Protein AF-A0A142CW44-F1 (afdb_monomer)

InterPro domains:
  IPR027417 P-loop containing nucleoside triphosphate hydrolase [G3DSA:3.40.50.300] (1-85)

Foldseek 3Di:
DVVVVVVCVPDPDDDDDDDDPVPDDPVVVVVVVVPDQWDKDWDWDQDPNWIKIKIWTPHHVDPPDDIWIWIFTQDDPDPPDGDTDTDTDD

Nearest PDB structures (foldseek):
  4yds-assembly1_A  TM=5.451E-01  e=6.039E-02  Sulfolobus acidocaldarius DSM 639
  5kpe-assembly1_A  TM=5.974E-01  e=1.120E+00  synthetic construct
  3bxo-assembly1_B  TM=4.971E-01  e=2.579E+00  Streptomyces venezuelae
  2ret-assembly1_G  TM=3.322E-01  e=3.915E+00  Vibrio vulnificus
  3cfi-assembly4_J  TM=3.330E-01  e=9.016E+00  Vibrio vulnificus

Secondary structure (DSSP, 8-state):
-HHHHHHHTTS-PPP-----TTTS-HHHHHHHHHH-S-EEEEEEEEETTEEEEEEEEEE-S-TT---EEEEEEEEESSSS-EEE--EEE-

Structure (mmCIF, N/CA/C/O backbone):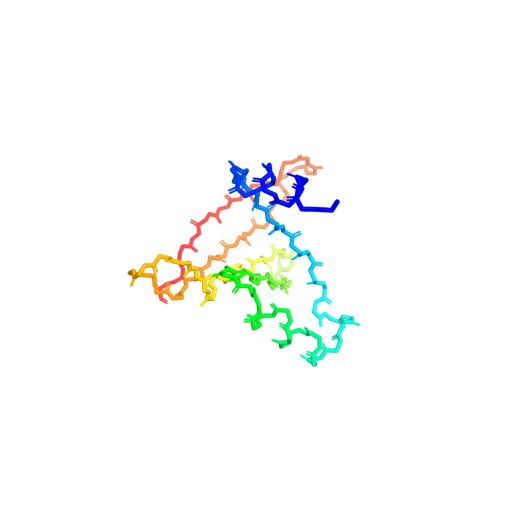
data_AF-A0A142CW44-F1
#
_entry.id   AF-A0A142CW44-F1
#
loop_
_atom_site.group_PDB
_atom_site.id
_atom_site.type_symbol
_atom_site.label_atom_id
_atom_site.label_alt_id
_atom_site.label_comp_id
_atom_site.label_asym_id
_atom_site.label_entity_id
_atom_site.label_seq_id
_atom_site.pdbx_PDB_ins_code
_atom_site.Cartn_x
_atom_site.Cartn_y
_atom_site.Cartn_z
_atom_site.occupancy
_atom_site.B_iso_or_equiv
_atom_site.auth_seq_id
_atom_site.auth_comp_id
_atom_site.auth_asym_id
_atom_site.auth_atom_id
_atom_site.pdbx_PDB_model_num
ATOM 1 N N . MET A 1 1 ? 9.165 7.075 -34.351 1.00 50.62 1 MET A N 1
ATOM 2 C CA . MET A 1 1 ? 8.980 6.126 -33.229 1.00 50.62 1 MET A CA 1
ATOM 3 C C . MET A 1 1 ? 10.270 5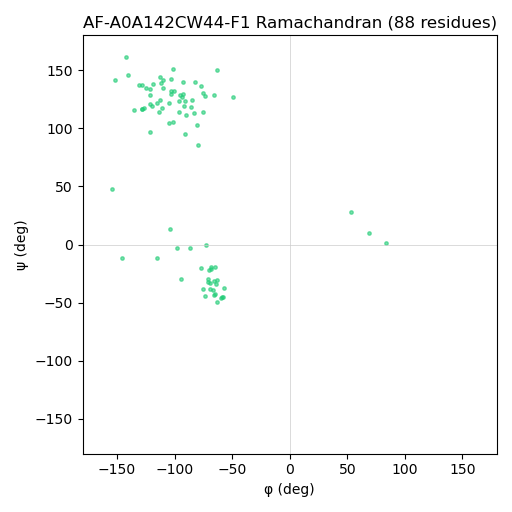.902 -32.444 1.00 50.62 1 MET A C 1
ATOM 5 O O . MET A 1 1 ? 10.238 6.093 -31.241 1.00 50.62 1 MET A O 1
ATOM 9 N N . ALA A 1 2 ? 11.406 5.583 -33.082 1.00 58.47 2 ALA A N 1
ATOM 10 C CA . ALA A 1 2 ? 12.662 5.315 -32.361 1.00 58.47 2 ALA A CA 1
ATOM 11 C C . ALA A 1 2 ? 13.268 6.532 -31.620 1.00 58.47 2 ALA A C 1
ATOM 13 O O . ALA A 1 2 ? 13.885 6.362 -30.576 1.00 58.47 2 ALA A O 1
ATOM 14 N N . THR A 1 3 ? 13.082 7.757 -32.127 1.00 56.94 3 THR A N 1
ATOM 15 C CA . THR A 1 3 ? 13.672 8.979 -31.542 1.00 56.94 3 THR A CA 1
ATOM 16 C C . THR A 1 3 ? 12.991 9.405 -30.237 1.00 56.94 3 THR A C 1
ATOM 18 O O . THR A 1 3 ? 13.678 9.658 -29.257 1.00 56.94 3 THR A O 1
ATOM 21 N N . LEU A 1 4 ? 11.652 9.373 -30.191 1.00 60.06 4 LEU A N 1
ATOM 22 C CA . LEU A 1 4 ? 10.864 9.721 -28.998 1.00 60.06 4 LEU A CA 1
ATOM 23 C C . LEU A 1 4 ? 11.074 8.723 -27.851 1.00 60.06 4 LEU A C 1
ATOM 25 O O . LEU A 1 4 ? 11.174 9.121 -26.698 1.00 60.06 4 LEU A O 1
ATOM 29 N N . ALA A 1 5 ? 11.181 7.427 -28.166 1.00 61.62 5 ALA A N 1
ATOM 30 C CA . ALA A 1 5 ? 11.477 6.400 -27.167 1.00 61.62 5 ALA A CA 1
ATOM 31 C C . ALA A 1 5 ? 12.874 6.584 -26.548 1.00 61.62 5 ALA A C 1
ATOM 33 O O . ALA A 1 5 ? 13.056 6.316 -25.367 1.00 61.62 5 ALA A O 1
ATOM 34 N N . ARG A 1 6 ? 13.846 7.073 -27.332 1.00 58.50 6 ARG A N 1
ATOM 35 C CA . ARG A 1 6 ? 15.209 7.339 -26.861 1.00 58.50 6 ARG A CA 1
ATOM 36 C C . ARG A 1 6 ? 15.303 8.609 -26.015 1.00 58.50 6 ARG A C 1
ATOM 38 O O . ARG A 1 6 ? 16.014 8.600 -25.025 1.00 58.50 6 ARG A O 1
ATOM 45 N N . GLU A 1 7 ? 14.570 9.664 -26.364 1.00 61.66 7 GLU A N 1
ATOM 46 C CA . GLU A 1 7 ? 14.491 10.891 -25.551 1.00 61.66 7 GLU A CA 1
ATOM 47 C C . GLU A 1 7 ? 13.736 10.668 -24.231 1.00 61.66 7 GLU A C 1
ATOM 49 O O . GLU A 1 7 ? 14.101 11.242 -23.210 1.00 61.66 7 GLU A O 1
ATOM 54 N N . ALA A 1 8 ? 12.733 9.784 -24.219 1.00 60.81 8 ALA A N 1
ATOM 55 C CA . ALA A 1 8 ? 12.014 9.410 -23.002 1.00 60.81 8 ALA A CA 1
ATOM 56 C C . ALA A 1 8 ? 12.854 8.564 -22.022 1.00 60.81 8 ALA A C 1
ATOM 58 O O . ALA A 1 8 ? 12.547 8.547 -20.834 1.00 60.81 8 ALA A O 1
ATOM 59 N N . MET A 1 9 ? 13.908 7.876 -22.488 1.00 61.25 9 MET A N 1
ATOM 60 C CA . MET A 1 9 ? 14.787 7.068 -21.624 1.00 61.25 9 MET A CA 1
ATOM 61 C C . MET A 1 9 ? 15.640 7.907 -20.663 1.00 61.25 9 MET A C 1
ATOM 63 O O . MET A 1 9 ? 16.066 7.378 -19.640 1.00 61.25 9 MET A O 1
ATOM 67 N N . ASP A 1 10 ? 15.851 9.194 -20.950 1.00 71.56 10 ASP A N 1
ATOM 68 C CA . ASP A 1 10 ? 16.576 10.112 -20.060 1.00 71.56 10 ASP A CA 1
ATOM 69 C C . ASP A 1 10 ? 15.664 10.762 -19.001 1.00 71.56 10 ASP A C 1
ATOM 71 O O . ASP A 1 10 ? 16.133 11.519 -18.148 1.00 71.56 10 ASP A O 1
ATOM 75 N N . TRP A 1 11 ? 14.352 10.501 -19.030 1.00 74.94 11 TRP A N 1
ATOM 76 C CA . TRP A 1 11 ? 13.413 11.076 -18.068 1.00 74.94 11 TRP A CA 1
ATOM 77 C C . TRP A 1 11 ? 13.200 10.140 -16.886 1.00 74.94 11 TRP A C 1
ATOM 79 O O . TRP A 1 11 ? 12.793 8.989 -17.035 1.00 74.94 11 TRP A O 1
ATOM 89 N N . ASN A 1 12 ? 13.396 10.670 -15.681 1.00 81.25 12 ASN A N 1
ATOM 90 C CA . ASN A 1 12 ? 12.987 9.988 -14.462 1.00 81.25 12 ASN A CA 1
ATOM 91 C C . ASN A 1 12 ? 11.476 10.184 -14.256 1.00 81.25 12 ASN A C 1
ATOM 93 O O . ASN A 1 12 ? 11.038 11.145 -13.622 1.00 81.25 12 ASN A O 1
ATOM 97 N N . ILE A 1 13 ? 10.679 9.316 -14.883 1.00 85.75 13 ILE A N 1
ATOM 98 C CA . ILE A 1 13 ? 9.216 9.358 -14.820 1.00 85.75 13 ILE A CA 1
ATOM 99 C C . ILE A 1 13 ? 8.734 8.474 -13.671 1.00 85.75 13 ILE A C 1
ATOM 101 O O . ILE A 1 13 ? 8.908 7.257 -13.694 1.00 85.75 13 ILE A O 1
ATOM 105 N N . PHE A 1 14 ? 8.040 9.076 -12.707 1.00 89.00 14 PHE A N 1
ATOM 106 C CA . PHE A 1 14 ? 7.324 8.349 -11.661 1.00 89.00 14 PHE A CA 1
ATOM 107 C C . PHE A 1 14 ? 5.852 8.200 -12.048 1.00 89.00 14 PHE A C 1
ATOM 109 O O . PHE A 1 14 ? 5.164 9.191 -12.288 1.00 89.00 14 PHE A O 1
ATOM 116 N N . THR A 1 15 ? 5.360 6.961 -12.095 1.00 92.19 15 THR A N 1
ATOM 117 C CA . THR A 1 15 ? 3.944 6.669 -12.362 1.00 92.19 15 THR A CA 1
ATOM 118 C C . THR A 1 15 ? 3.238 6.294 -11.066 1.00 92.19 15 THR A C 1
ATOM 120 O O . THR A 1 15 ? 3.698 5.415 -10.341 1.00 92.19 15 THR A O 1
ATOM 123 N N . ILE A 1 16 ? 2.101 6.936 -10.790 1.00 94.94 16 ILE A N 1
ATOM 124 C CA . ILE A 1 16 ? 1.240 6.625 -9.645 1.00 94.94 16 ILE A CA 1
ATOM 125 C C . ILE A 1 16 ? -0.096 6.118 -10.181 1.00 94.94 16 ILE A C 1
ATOM 127 O O . ILE A 1 16 ? -0.778 6.822 -10.925 1.00 94.94 16 ILE A O 1
ATOM 131 N N . LEU A 1 17 ? -0.476 4.902 -9.788 1.00 94.75 17 LEU A N 1
ATOM 132 C CA . LEU A 1 17 ? -1.768 4.311 -10.119 1.00 94.75 17 LEU A CA 1
ATOM 133 C C . LEU A 1 17 ? -2.624 4.206 -8.857 1.00 94.75 17 LEU A C 1
ATOM 135 O O . LEU A 1 17 ? -2.277 3.493 -7.918 1.00 94.75 17 LEU A O 1
ATOM 139 N N . LEU A 1 18 ? -3.757 4.906 -8.854 1.00 95.06 18 LEU A N 1
ATOM 140 C CA . LEU A 1 18 ? -4.738 4.842 -7.775 1.00 95.06 18 LEU A CA 1
ATOM 141 C C . LEU A 1 18 ? -5.764 3.755 -8.091 1.00 95.06 18 LEU A C 1
ATOM 143 O O . LEU A 1 18 ? -6.404 3.784 -9.143 1.00 95.06 18 LEU A O 1
ATOM 147 N N . LEU A 1 19 ? -5.919 2.796 -7.180 1.00 94.38 19 LEU A N 1
ATOM 148 C CA . LEU A 1 19 ? -6.798 1.648 -7.361 1.00 94.38 19 LEU A CA 1
ATOM 149 C C . LEU A 1 19 ? -7.735 1.509 -6.160 1.00 94.38 19 LEU A C 1
ATOM 151 O O . LEU A 1 19 ? -7.285 1.236 -5.049 1.00 94.38 19 LEU A O 1
ATOM 155 N N . ASN A 1 20 ? -9.042 1.650 -6.391 1.00 93.50 20 ASN A N 1
ATOM 156 C CA . ASN A 1 20 ? -10.042 1.321 -5.381 1.00 93.50 20 ASN A CA 1
ATOM 157 C C . ASN A 1 20 ? -10.265 -0.199 -5.376 1.00 93.50 20 ASN A C 1
ATOM 159 O O . ASN A 1 20 ? -10.936 -0.736 -6.257 1.00 93.50 20 ASN A O 1
ATOM 163 N N . LYS A 1 21 ? -9.686 -0.880 -4.381 1.00 90.81 21 LYS A N 1
ATOM 164 C CA . LYS A 1 21 ? -9.738 -2.341 -4.244 1.00 90.81 21 LYS A CA 1
ATOM 165 C C . LYS A 1 21 ? -11.143 -2.900 -4.000 1.00 90.81 21 LYS A C 1
ATOM 167 O O . LYS A 1 21 ? -11.343 -4.076 -4.278 1.00 90.81 21 LYS A O 1
ATOM 172 N N . ASP A 1 22 ? -12.094 -2.085 -3.547 1.00 90.75 22 ASP A N 1
ATOM 173 C CA . ASP A 1 22 ? -13.458 -2.535 -3.240 1.00 90.75 22 ASP A CA 1
ATOM 174 C C . ASP A 1 22 ? -14.311 -2.731 -4.500 1.00 90.75 22 ASP A C 1
ATOM 176 O O . ASP A 1 22 ? -15.314 -3.441 -4.475 1.00 90.75 22 ASP A O 1
ATOM 180 N N . VAL A 1 23 ? -13.919 -2.108 -5.616 1.00 95.12 23 VAL A N 1
ATOM 181 C CA . VAL A 1 23 ? -14.694 -2.123 -6.871 1.00 95.12 23 VAL A CA 1
ATOM 182 C C . VAL A 1 23 ? -13.984 -2.833 -8.021 1.00 95.12 23 VAL A C 1
ATOM 184 O O . VAL A 1 23 ? -14.600 -3.102 -9.053 1.00 95.12 23 VAL A O 1
ATOM 187 N N . VAL A 1 24 ? -12.693 -3.141 -7.881 1.00 94.56 24 VAL A N 1
ATOM 188 C CA . VAL A 1 24 ? -11.917 -3.823 -8.924 1.00 94.56 24 VAL A CA 1
ATOM 189 C C . VAL A 1 24 ? -11.746 -5.305 -8.625 1.00 94.56 24 VAL A C 1
ATOM 191 O O . VAL A 1 24 ? -11.669 -5.733 -7.479 1.00 94.56 24 VAL A O 1
ATOM 194 N N . SER A 1 25 ? -11.619 -6.108 -9.682 1.00 96.69 25 SER A N 1
ATOM 195 C CA . SER A 1 25 ? -11.370 -7.543 -9.524 1.00 96.69 25 SER A CA 1
ATOM 196 C C . SER A 1 25 ? -10.028 -7.835 -8.841 1.00 96.69 25 SER A C 1
ATOM 198 O O . SER A 1 25 ? -9.027 -7.134 -9.047 1.00 96.69 25 SER A O 1
ATOM 200 N N . GLU A 1 26 ? -9.971 -8.950 -8.113 1.00 94.75 26 GLU A N 1
ATOM 201 C CA . GLU A 1 26 ? 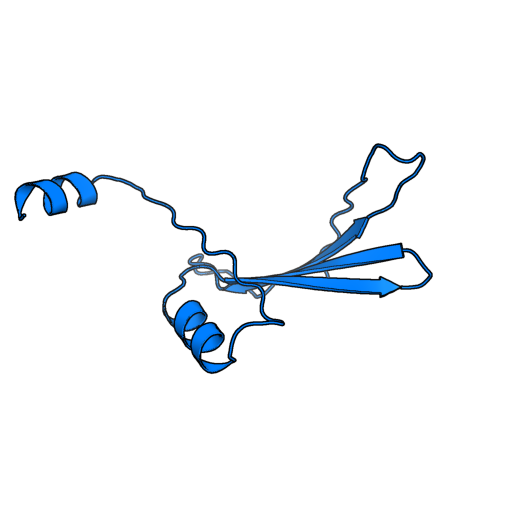-8.725 -9.473 -7.542 1.00 94.75 26 GLU A CA 1
ATOM 202 C C . GLU A 1 26 ? -7.668 -9.726 -8.622 1.00 94.75 26 GLU A C 1
ATOM 204 O O . GLU A 1 26 ? -6.493 -9.427 -8.423 1.00 94.75 26 GLU A O 1
ATOM 209 N N . ARG A 1 27 ? -8.087 -10.200 -9.805 1.00 96.81 27 ARG A N 1
ATOM 210 C CA . ARG A 1 27 ? -7.194 -10.434 -10.948 1.00 96.81 27 ARG A CA 1
ATOM 211 C C . ARG A 1 27 ? -6.492 -9.152 -11.398 1.00 96.81 27 ARG A C 1
ATOM 213 O O . ARG A 1 27 ? -5.285 -9.177 -11.623 1.00 96.81 27 ARG A O 1
ATOM 220 N N . LEU A 1 28 ? -7.228 -8.044 -11.525 1.00 95.25 28 LEU A N 1
ATOM 221 C CA . LEU A 1 28 ? -6.642 -6.751 -11.891 1.00 95.25 28 LEU A CA 1
ATOM 222 C C . LEU A 1 28 ? -5.706 -6.247 -10.789 1.00 95.25 28 LEU A C 1
ATOM 224 O O . LEU A 1 28 ? -4.595 -5.818 -11.085 1.00 95.25 28 LEU A O 1
ATOM 228 N N . SER A 1 29 ? -6.126 -6.360 -9.527 1.00 94.38 29 SER A N 1
ATOM 229 C CA . SER A 1 29 ? -5.307 -5.971 -8.374 1.00 94.38 29 SER A CA 1
ATOM 230 C C . SER A 1 29 ? -3.985 -6.737 -8.324 1.00 94.38 29 SER A C 1
ATOM 232 O O . SER A 1 29 ? -2.930 -6.134 -8.128 1.00 94.38 29 SER A O 1
ATOM 234 N N . ALA A 1 30 ? -4.021 -8.053 -8.545 1.00 94.62 30 ALA A N 1
ATOM 235 C CA . ALA A 1 30 ? -2.836 -8.902 -8.588 1.00 94.62 30 ALA A CA 1
ATOM 236 C C . ALA A 1 30 ? -1.923 -8.539 -9.767 1.00 94.62 30 ALA A C 1
ATOM 238 O O . ALA A 1 30 ? -0.710 -8.434 -9.595 1.00 94.62 30 ALA A O 1
ATOM 239 N N . TRP A 1 31 ? -2.500 -8.290 -10.946 1.00 96.44 31 TRP A N 1
ATOM 240 C CA . TRP A 1 31 ? -1.740 -7.885 -12.126 1.00 96.44 31 TRP A CA 1
ATOM 241 C C . TRP A 1 31 ? -1.038 -6.535 -11.924 1.00 96.44 31 TRP A C 1
ATOM 243 O O . TRP A 1 31 ? 0.177 -6.458 -12.097 1.00 96.44 31 TRP A O 1
ATOM 253 N N . VAL A 1 32 ? -1.752 -5.504 -11.460 1.00 95.06 32 VAL A N 1
ATOM 254 C CA . VAL A 1 32 ? -1.167 -4.189 -11.133 1.00 95.06 32 VAL A CA 1
ATOM 255 C C . VAL A 1 32 ? -0.064 -4.319 -10.081 1.00 95.06 32 VAL A C 1
ATOM 257 O O . VAL A 1 32 ? 1.024 -3.771 -10.244 1.00 95.06 32 VAL A O 1
ATOM 260 N N . SER A 1 33 ? -0.307 -5.100 -9.027 1.00 93.75 33 SER A N 1
ATOM 261 C CA . SER A 1 33 ? 0.687 -5.345 -7.975 1.00 93.75 33 SER A CA 1
ATOM 262 C C . SER A 1 33 ? 1.933 -6.065 -8.505 1.00 93.75 33 SER A C 1
ATOM 264 O O . SER A 1 33 ? 3.031 -5.864 -7.992 1.00 93.75 33 SER A O 1
ATOM 266 N N . SER A 1 34 ? 1.795 -6.901 -9.539 1.00 94.75 34 SER A N 1
ATOM 267 C CA . SER A 1 34 ? 2.927 -7.625 -10.130 1.00 94.75 34 SER A CA 1
ATOM 268 C C . SER A 1 34 ? 3.881 -6.728 -10.921 1.00 94.75 34 SER A C 1
ATOM 270 O O . SER A 1 34 ? 5.073 -7.017 -10.950 1.00 94.75 34 SER A O 1
ATOM 272 N N . ILE A 1 35 ? 3.376 -5.637 -11.509 1.00 94.69 35 ILE A N 1
ATOM 273 C CA . ILE A 1 35 ? 4.160 -4.702 -12.335 1.00 94.69 35 ILE A CA 1
ATOM 274 C C . ILE A 1 35 ? 4.626 -3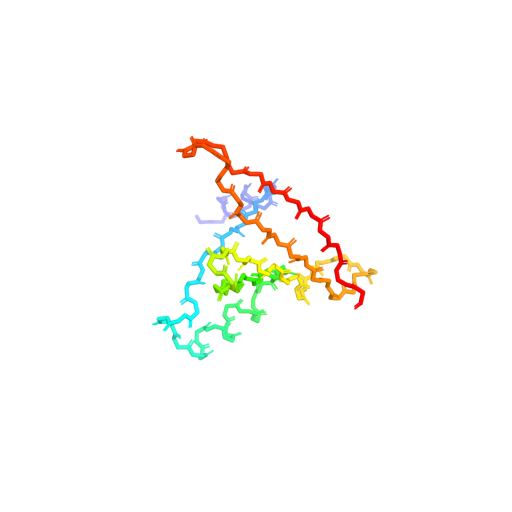.454 -11.572 1.00 94.69 35 ILE A C 1
ATOM 276 O O . ILE A 1 35 ? 5.294 -2.606 -12.152 1.00 94.69 35 ILE A O 1
ATOM 280 N N . SER A 1 36 ? 4.241 -3.312 -10.302 1.00 95.19 36 SER A N 1
ATOM 281 C CA . SER A 1 36 ? 4.540 -2.127 -9.493 1.00 95.19 36 SER A CA 1
ATOM 282 C C . SER A 1 36 ? 5.801 -2.332 -8.647 1.00 95.19 36 SER A C 1
ATOM 284 O O . SER A 1 36 ? 5.890 -3.298 -7.880 1.00 95.19 36 SER A O 1
ATOM 286 N N . ASP A 1 37 ? 6.739 -1.384 -8.726 1.00 94.69 37 ASP A N 1
ATOM 287 C CA . ASP A 1 37 ? 7.956 -1.364 -7.897 1.00 94.69 37 ASP A CA 1
ATOM 288 C C . ASP A 1 37 ? 7.653 -1.036 -6.430 1.00 94.69 37 ASP A C 1
ATOM 290 O O . ASP A 1 37 ? 8.316 -1.521 -5.513 1.00 94.69 37 ASP A O 1
ATOM 294 N N . THR A 1 38 ? 6.631 -0.208 -6.203 1.00 95.62 38 THR A N 1
ATOM 295 C CA . THR A 1 38 ? 6.161 0.193 -4.875 1.00 95.62 38 THR A CA 1
ATOM 296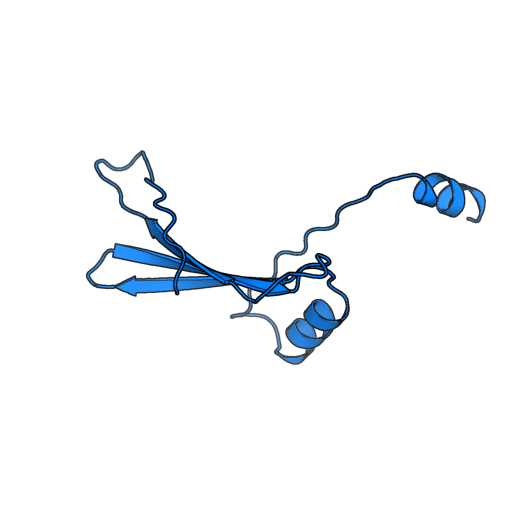 C C . THR A 1 38 ? 4.677 -0.109 -4.733 1.00 95.62 38 THR A C 1
ATOM 298 O O . THR A 1 38 ? 3.891 0.190 -5.628 1.00 95.62 38 THR A O 1
ATOM 301 N N . ILE A 1 39 ? 4.288 -0.697 -3.601 1.00 96.38 39 ILE A N 1
ATOM 302 C CA . ILE A 1 39 ? 2.892 -1.026 -3.297 1.00 96.38 39 ILE A CA 1
ATOM 303 C C . ILE A 1 39 ? 2.543 -0.423 -1.943 1.00 96.38 39 ILE A C 1
ATOM 305 O O . ILE A 1 3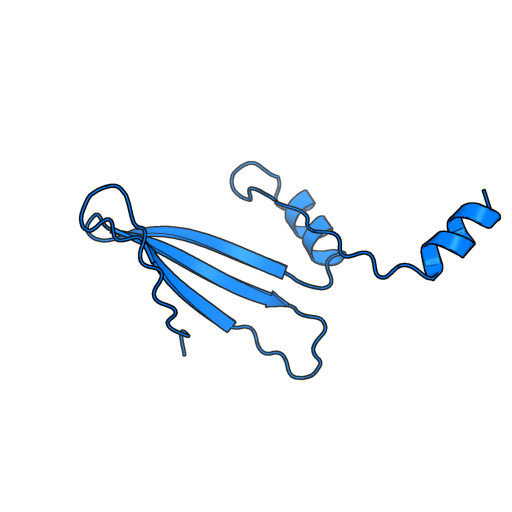9 ? 3.105 -0.814 -0.918 1.00 96.38 39 ILE A O 1
ATOM 309 N N . ILE A 1 40 ? 1.585 0.500 -1.952 1.00 95.75 40 ILE A N 1
ATOM 310 C CA . ILE A 1 40 ? 1.030 1.141 -0.760 1.00 95.75 40 ILE A CA 1
ATOM 311 C C . ILE A 1 40 ? -0.466 0.849 -0.741 1.00 95.75 40 ILE A C 1
ATOM 313 O O . ILE A 1 40 ? -1.153 1.051 -1.741 1.00 95.75 40 ILE A O 1
ATOM 317 N N . THR A 1 41 ? -0.973 0.353 0.383 1.00 94.19 41 THR A N 1
ATOM 318 C CA . THR A 1 41 ? -2.399 0.071 0.565 1.00 94.19 41 THR A CA 1
ATOM 319 C C . THR A 1 41 ? -2.944 0.905 1.701 1.00 94.19 41 THR A C 1
ATOM 321 O O . THR A 1 41 ? -2.306 0.975 2.749 1.00 94.19 41 THR A O 1
ATOM 324 N N . PHE A 1 42 ? -4.138 1.450 1.523 1.00 92.75 42 PHE A N 1
ATOM 325 C CA . PHE A 1 42 ? -4.873 2.149 2.566 1.00 92.75 42 PHE A CA 1
ATOM 326 C C . PHE A 1 42 ? -6.082 1.311 2.961 1.00 92.75 42 PHE A C 1
ATOM 328 O O . PHE A 1 42 ? -6.699 0.666 2.107 1.00 92.75 42 PHE A O 1
ATOM 335 N N . ARG A 1 43 ? -6.389 1.287 4.254 1.00 90.62 43 ARG A N 1
ATOM 336 C CA . ARG A 1 43 ? -7.592 0.666 4.790 1.00 90.62 43 ARG A CA 1
ATOM 337 C C . ARG A 1 43 ? -8.213 1.596 5.817 1.00 90.62 43 ARG A C 1
ATOM 339 O O . ARG A 1 43 ? -7.631 1.800 6.879 1.00 90.62 43 ARG A O 1
ATOM 346 N N . SER A 1 44 ? -9.409 2.061 5.503 1.00 88.62 44 SER A N 1
ATOM 347 C CA . SER A 1 44 ? -10.244 2.847 6.396 1.00 88.62 44 SER A CA 1
ATOM 348 C C . SER A 1 44 ? -11.006 1.939 7.360 1.00 88.62 44 SER A C 1
ATOM 350 O O . SER A 1 44 ? -11.540 0.898 6.963 1.00 88.62 44 SER A O 1
ATOM 352 N N . SER A 1 45 ? -11.108 2.348 8.617 1.00 87.75 45 SER A N 1
ATOM 353 C CA . SER A 1 45 ? -12.002 1.765 9.614 1.00 87.75 45 SER A CA 1
ATOM 354 C C . SER A 1 45 ? -12.618 2.862 10.473 1.00 87.75 45 SER A C 1
ATOM 356 O O . SER A 1 45 ? -11.992 3.879 10.753 1.00 87.75 45 SER A O 1
ATOM 358 N N . LEU A 1 46 ? -13.864 2.655 10.893 1.00 84.88 46 LEU A N 1
ATOM 359 C CA . LEU A 1 46 ? -14.532 3.535 11.844 1.00 84.88 46 LEU A CA 1
ATOM 360 C C . LEU A 1 46 ? -14.493 2.865 13.220 1.00 84.88 46 LEU A C 1
ATOM 362 O O . LEU A 1 46 ? -15.226 1.903 13.449 1.00 84.88 46 LEU A O 1
ATOM 366 N N . GLU A 1 47 ? -13.640 3.358 14.115 1.00 79.94 47 GLU A N 1
ATOM 367 C CA . GLU A 1 47 ? -13.527 2.869 15.493 1.00 79.94 47 GLU A CA 1
ATOM 368 C C . GLU A 1 47 ? -14.007 3.955 16.458 1.00 79.94 47 GLU A C 1
ATOM 370 O O . GLU A 1 47 ? -13.540 5.088 16.410 1.00 79.94 47 GLU A O 1
ATOM 375 N N . GLU A 1 48 ? -14.985 3.632 17.310 1.00 81.50 48 GLU A N 1
ATOM 376 C CA . GLU A 1 48 ? -15.522 4.552 18.335 1.00 81.50 48 GLU A CA 1
ATOM 377 C C . GLU A 1 48 ? -15.983 5.926 17.790 1.00 81.50 48 GLU A C 1
ATOM 379 O O . GLU A 1 48 ? -15.981 6.931 18.495 1.00 81.50 48 GLU A O 1
ATOM 384 N N . GLY A 1 49 ? -16.407 5.979 16.520 1.00 77.12 49 GLY A N 1
ATOM 385 C CA . GLY A 1 49 ? -16.834 7.213 15.848 1.00 77.12 49 GLY A CA 1
ATOM 386 C C . GLY A 1 49 ? -15.692 8.054 15.268 1.00 77.12 49 GLY A C 1
ATOM 387 O O . GLY A 1 49 ? -15.956 9.092 14.663 1.00 77.12 49 GLY A O 1
ATOM 388 N N . VAL A 1 50 ? -14.445 7.597 15.395 1.00 77.81 50 VAL A N 1
ATOM 389 C CA . VAL A 1 50 ? -13.260 8.210 14.792 1.00 77.81 50 VAL A CA 1
ATOM 390 C C . VAL A 1 50 ? -12.875 7.432 13.536 1.00 77.81 50 VAL A C 1
ATOM 392 O O . VAL A 1 50 ? -12.805 6.202 13.540 1.00 77.81 50 VAL A O 1
ATOM 395 N N . LEU A 1 51 ? -12.631 8.155 12.441 1.00 82.56 51 LEU A N 1
ATOM 396 C CA . LEU A 1 51 ? -12.091 7.564 11.223 1.00 82.56 51 LEU A CA 1
ATOM 397 C C . LEU A 1 51 ? -10.597 7.289 11.429 1.00 82.56 51 LEU A C 1
ATOM 399 O O . LEU A 1 51 ? -9.794 8.214 11.579 1.00 82.56 51 LEU A O 1
ATOM 403 N N . GLU A 1 52 ? -10.237 6.012 11.439 1.00 84.81 52 GLU A N 1
ATOM 404 C CA . GLU A 1 52 ? -8.856 5.550 11.428 1.00 84.81 52 GLU A CA 1
ATOM 405 C C . GLU A 1 52 ? -8.499 5.057 10.027 1.00 84.81 52 GLU A C 1
ATOM 407 O O . GLU A 1 52 ? -9.227 4.288 9.401 1.00 84.81 52 GLU A O 1
ATOM 412 N N . GLU A 1 53 ? -7.359 5.506 9.528 1.00 88.25 53 GLU A N 1
ATOM 413 C CA . GLU A 1 53 ? -6.773 5.043 8.282 1.00 88.25 53 GLU A CA 1
ATOM 414 C C . GLU A 1 53 ? -5.523 4.233 8.605 1.00 88.25 53 GLU A C 1
ATOM 416 O O . GLU A 1 53 ? -4.681 4.649 9.397 1.00 88.25 53 GLU A O 1
ATOM 421 N N . ARG A 1 54 ? -5.355 3.082 7.964 1.00 90.06 54 ARG A N 1
ATOM 422 C CA . ARG A 1 54 ? -4.129 2.287 8.052 1.00 90.06 54 ARG A CA 1
ATOM 423 C C . ARG A 1 54 ? -3.442 2.259 6.699 1.00 90.06 54 ARG A C 1
ATOM 425 O O . ARG A 1 54 ? -3.958 1.659 5.758 1.00 90.06 54 ARG A O 1
ATOM 432 N N . MET A 1 55 ? -2.256 2.855 6.608 1.00 92.88 55 MET A N 1
ATOM 433 C CA . MET A 1 55 ? -1.372 2.718 5.450 1.00 92.88 55 MET A CA 1
ATOM 434 C C . MET A 1 55 ? -0.405 1.574 5.688 1.00 92.88 55 MET A C 1
ATOM 436 O O . MET A 1 55 ? 0.290 1.525 6.699 1.00 92.88 55 MET A O 1
ATOM 440 N N . VAL A 1 56 ? -0.312 0.679 4.718 1.00 93.69 56 VAL A N 1
ATOM 441 C CA . VAL A 1 56 ? 0.671 -0.396 4.709 1.00 93.69 56 VAL A CA 1
ATOM 442 C C . VAL A 1 56 ? 1.514 -0.254 3.459 1.00 93.69 56 VAL A C 1
ATOM 444 O O . VAL A 1 56 ? 0.996 -0.289 2.343 1.00 93.69 56 VAL A O 1
ATOM 447 N N . ILE A 1 57 ? 2.818 -0.103 3.650 1.00 94.75 57 ILE A N 1
ATOM 448 C CA . ILE A 1 57 ? 3.793 -0.185 2.571 1.00 94.75 57 ILE A CA 1
ATOM 449 C C . ILE A 1 57 ? 4.206 -1.656 2.488 1.00 94.75 57 ILE A C 1
ATOM 451 O O . ILE A 1 57 ? 4.805 -2.192 3.418 1.00 94.75 57 ILE A O 1
ATOM 455 N N . LEU A 1 58 ? 3.826 -2.325 1.401 1.00 93.50 58 LEU A N 1
ATOM 456 C CA . LEU A 1 58 ? 4.045 -3.764 1.207 1.00 93.50 58 LEU A CA 1
ATOM 457 C C . LEU A 1 58 ? 5.325 -4.065 0.428 1.00 93.50 58 LEU A C 1
ATOM 459 O O . LEU A 1 58 ? 5.916 -5.128 0.595 1.00 93.50 58 LEU A O 1
ATOM 463 N N . ARG A 1 59 ? 5.732 -3.151 -0.453 1.00 93.56 59 ARG A N 1
ATOM 464 C CA . ARG A 1 59 ? 6.913 -3.293 -1.307 1.00 93.56 59 ARG A CA 1
ATOM 465 C C . ARG A 1 59 ? 7.468 -1.918 -1.632 1.00 93.56 59 ARG A C 1
ATOM 467 O O . ARG A 1 59 ? 6.686 -1.008 -1.897 1.00 93.56 59 ARG A O 1
ATOM 474 N N . THR A 1 60 ? 8.789 -1.802 -1.664 1.00 93.00 60 THR A N 1
ATOM 475 C CA . THR A 1 60 ? 9.522 -0.668 -2.237 1.00 93.00 60 THR A CA 1
ATOM 476 C C . THR A 1 60 ? 10.780 -1.207 -2.932 1.00 93.00 60 THR A C 1
ATOM 478 O O . THR A 1 60 ? 11.203 -2.320 -2.608 1.00 93.00 60 THR A O 1
ATOM 481 N N . PRO A 1 61 ? 11.420 -0.451 -3.840 1.00 90.38 61 PRO A N 1
ATOM 482 C CA . PRO A 1 61 ? 12.675 -0.866 -4.472 1.00 90.38 61 PRO A CA 1
ATOM 483 C C . PRO A 1 61 ? 13.895 -0.797 -3.533 1.00 90.38 61 PRO A C 1
ATOM 485 O O . PRO A 1 61 ? 15.007 -1.105 -3.959 1.00 90.38 61 PRO A O 1
ATOM 488 N N . SER A 1 62 ? 13.729 -0.374 -2.273 1.00 90.12 62 SER A N 1
ATOM 489 C CA . SER A 1 62 ? 14.842 -0.291 -1.325 1.00 90.12 62 SER A CA 1
ATOM 490 C C . SER A 1 62 ? 15.271 -1.694 -0.857 1.00 90.12 62 SER A C 1
ATOM 492 O O . SER A 1 62 ? 14.432 -2.452 -0.368 1.00 90.12 62 SER A O 1
ATOM 494 N N . PRO A 1 63 ? 16.567 -2.049 -0.949 1.00 85.19 63 PRO A N 1
ATOM 495 C CA . PRO A 1 63 ? 17.056 -3.404 -0.674 1.00 85.19 63 PRO A CA 1
ATOM 496 C C . PRO A 1 63 ? 16.958 -3.823 0.799 1.00 85.19 63 PRO A C 1
ATOM 498 O O . PRO A 1 63 ? 17.007 -5.010 1.098 1.00 85.19 63 PRO A O 1
ATOM 501 N N . SER A 1 64 ? 16.833 -2.866 1.717 1.00 90.88 64 SER A N 1
ATOM 502 C CA . SER A 1 64 ? 16.687 -3.100 3.159 1.00 90.88 64 SER A CA 1
ATOM 503 C C . SER A 1 64 ? 15.254 -2.893 3.654 1.00 90.88 64 SER A C 1
ATOM 505 O O . SER A 1 64 ? 15.031 -2.724 4.852 1.00 90.88 64 SER A O 1
ATOM 507 N N . PHE A 1 65 ? 14.286 -2.814 2.739 1.00 90.88 65 PHE A N 1
ATOM 508 C CA . PHE A 1 65 ? 12.906 -2.544 3.104 1.00 90.88 65 PHE A CA 1
ATOM 509 C C . PHE A 1 65 ? 12.226 -3.761 3.727 1.00 90.88 65 PHE A C 1
ATOM 511 O O . PHE A 1 65 ? 12.180 -4.832 3.128 1.00 90.88 65 PHE A O 1
ATOM 518 N N . GLU A 1 66 ? 11.596 -3.527 4.875 1.00 90.44 66 GLU A N 1
ATOM 519 C CA . GLU A 1 66 ? 10.671 -4.451 5.521 1.00 90.44 66 GLU A CA 1
ATOM 520 C C . GLU A 1 66 ? 9.250 -3.863 5.476 1.00 90.44 66 GLU A C 1
ATOM 522 O O . GLU A 1 66 ? 9.088 -2.654 5.713 1.00 90.44 66 GLU A O 1
ATOM 527 N N . PRO A 1 67 ? 8.209 -4.674 5.198 1.00 92.44 67 PRO A N 1
ATOM 528 C CA . PRO A 1 67 ? 6.824 -4.220 5.211 1.00 92.44 67 PRO A CA 1
ATOM 529 C C . PRO A 1 67 ? 6.501 -3.447 6.487 1.00 92.44 67 PRO A C 1
ATOM 531 O O . PRO A 1 67 ? 6.734 -3.918 7.597 1.00 92.44 67 PRO A O 1
ATOM 534 N N . THR A 1 68 ? 5.972 -2.237 6.329 1.00 92.75 68 THR A N 1
ATOM 535 C CA . THR A 1 68 ? 5.746 -1.320 7.451 1.00 92.75 68 THR A CA 1
ATOM 536 C C . THR A 1 68 ? 4.327 -0.777 7.399 1.00 92.75 68 THR A C 1
ATOM 538 O O . THR A 1 68 ? 3.830 -0.411 6.330 1.00 92.75 68 THR A O 1
ATOM 541 N N . ALA A 1 69 ? 3.676 -0.714 8.560 1.00 91.00 69 ALA A N 1
ATOM 542 C CA . ALA A 1 69 ? 2.346 -0.148 8.715 1.00 91.00 69 ALA A CA 1
ATOM 543 C C . ALA A 1 69 ? 2.378 1.139 9.548 1.00 91.00 69 ALA A C 1
ATOM 545 O O . ALA A 1 69 ? 3.131 1.262 10.517 1.00 91.00 69 ALA A O 1
ATOM 546 N N . TYR A 1 70 ? 1.521 2.076 9.164 1.00 87.50 70 TYR A N 1
ATOM 547 C CA . TYR A 1 70 ? 1.269 3.337 9.841 1.00 87.50 70 TYR A CA 1
ATOM 548 C C . TYR A 1 70 ? -0.233 3.477 10.045 1.00 87.50 70 TYR A C 1
ATOM 550 O O . TYR A 1 70 ? -1.005 3.203 9.123 1.00 87.50 70 TYR A O 1
ATOM 558 N N . ASN A 1 71 ? -0.632 3.932 11.225 1.00 83.94 71 ASN A N 1
ATOM 559 C CA . ASN A 1 71 ? -2.010 4.331 11.478 1.00 83.94 71 ASN A CA 1
ATOM 560 C C . ASN A 1 71 ? -2.100 5.856 11.480 1.00 83.94 71 ASN A C 1
ATOM 562 O O . ASN A 1 71 ? -1.205 6.520 12.007 1.00 83.94 71 ASN A O 1
ATOM 566 N N . PHE A 1 72 ? -3.196 6.374 10.938 1.00 81.94 72 PHE A N 1
ATOM 567 C CA . PHE A 1 72 ? -3.589 7.773 10.987 1.00 81.94 72 PHE A CA 1
ATOM 568 C C . PHE A 1 72 ? -4.954 7.859 11.642 1.00 81.94 72 PHE A C 1
ATOM 570 O O . PHE A 1 72 ? -5.874 7.129 11.282 1.00 81.94 72 PHE A O 1
ATOM 577 N N . LYS A 1 73 ? -5.104 8.791 12.573 1.00 74.88 73 LYS A N 1
ATOM 578 C CA . LYS A 1 73 ? -6.410 9.145 13.119 1.00 74.88 73 LYS A CA 1
ATOM 579 C C . LYS A 1 73 ? -6.811 10.474 12.524 1.00 74.88 73 LYS A C 1
ATOM 581 O O . LYS A 1 73 ? -6.075 11.440 12.673 1.00 74.88 73 LYS A O 1
ATOM 586 N N . LEU A 1 74 ? -7.953 10.513 11.849 1.00 68.69 74 LEU A N 1
ATOM 587 C CA . LEU A 1 74 ? -8.531 11.755 11.360 1.00 68.69 74 LEU A CA 1
ATOM 588 C C . LEU A 1 74 ? -9.472 12.279 12.443 1.00 68.69 74 LEU A C 1
ATOM 590 O O . LEU A 1 74 ? -10.630 11.873 12.525 1.00 68.69 74 LEU A O 1
ATOM 594 N N . SER A 1 75 ? -8.964 13.169 13.293 1.00 66.19 75 SER A N 1
ATOM 595 C CA . SER A 1 75 ? -9.799 13.952 14.201 1.00 66.19 75 SER A CA 1
ATOM 596 C C . SER A 1 75 ? -10.166 15.283 13.550 1.00 66.19 75 SER A C 1
ATOM 598 O O . SER A 1 75 ? -9.354 15.925 12.882 1.00 66.19 75 SER A O 1
ATOM 600 N N . THR A 1 76 ? -11.414 15.700 13.738 1.00 58.41 76 THR A N 1
ATOM 601 C CA . THR A 1 76 ? -11.848 17.072 13.479 1.00 58.41 76 THR A CA 1
ATOM 602 C C . THR A 1 76 ? -12.011 17.741 14.835 1.00 58.41 76 THR A C 1
ATOM 604 O O . THR A 1 76 ? -12.984 17.443 15.523 1.00 58.41 76 THR A O 1
ATOM 607 N N . GLU A 1 77 ? -11.079 18.604 15.245 1.00 56.81 77 GLU A N 1
ATOM 608 C CA . GLU A 1 77 ? -11.283 19.369 16.486 1.00 56.81 77 GLU A CA 1
ATOM 609 C C . GLU A 1 77 ? -12.404 20.402 16.312 1.00 56.81 77 GLU A C 1
ATOM 611 O O . GLU A 1 77 ? -13.235 20.501 17.196 1.00 56.81 77 GLU A O 1
ATOM 616 N N . ASP A 1 78 ? -12.520 21.056 15.147 1.00 51.19 78 ASP A N 1
ATOM 617 C CA . ASP A 1 78 ? -13.554 22.078 14.882 1.00 51.19 78 ASP A CA 1
ATOM 618 C C . ASP A 1 78 ? -13.886 22.222 13.373 1.00 51.19 78 ASP A C 1
ATOM 620 O O . ASP A 1 78 ? -13.904 23.306 12.788 1.00 51.19 78 ASP A O 1
ATOM 624 N N . GLY A 1 79 ? -14.113 21.102 12.679 1.00 48.16 79 GLY A N 1
ATOM 625 C CA . GLY A 1 79 ? -14.685 21.102 11.319 1.00 48.16 79 GLY A CA 1
ATOM 626 C C . GLY A 1 79 ? -13.813 21.656 10.176 1.00 48.16 79 GLY A C 1
ATOM 627 O O . GLY A 1 79 ? -14.327 21.828 9.073 1.00 48.16 79 GLY A O 1
ATOM 628 N N . SER A 1 80 ? -12.520 21.936 10.390 1.00 51.03 80 SER A N 1
ATOM 629 C CA . SER A 1 80 ? -11.660 22.521 9.337 1.00 51.03 80 SER A CA 1
ATOM 630 C C . SER A 1 80 ? -10.188 22.083 9.317 1.00 51.03 80 SER A C 1
ATOM 632 O O . SER A 1 80 ? -9.521 22.306 8.308 1.00 51.03 80 SER A O 1
ATOM 634 N N . THR A 1 81 ? -9.684 21.404 10.354 1.00 45.66 81 THR A N 1
ATOM 635 C CA . THR A 1 81 ? -8.291 20.925 10.388 1.00 45.66 81 THR A CA 1
ATOM 636 C C . THR A 1 81 ? -8.255 19.442 10.733 1.00 45.66 81 THR A C 1
ATOM 638 O O . THR A 1 81 ? -8.664 19.051 11.823 1.00 45.66 81 THR A O 1
ATOM 641 N N . HIS A 1 82 ? -7.770 18.623 9.799 1.00 55.00 82 HIS A N 1
ATOM 642 C CA . HIS A 1 82 ? -7.462 17.217 10.043 1.00 55.00 82 HIS A CA 1
ATOM 643 C C . HIS A 1 82 ? -6.063 17.127 10.661 1.00 55.00 82 HIS A C 1
ATOM 645 O O . HIS A 1 82 ? -5.081 17.458 9.994 1.00 55.00 82 HIS A O 1
ATOM 651 N N . HIS A 1 83 ? -5.957 16.709 11.925 1.00 55.00 83 HIS A N 1
ATOM 652 C CA . HIS A 1 83 ? -4.656 16.353 12.496 1.00 55.00 83 HIS A CA 1
ATOM 653 C C . HIS A 1 83 ? -4.261 14.964 11.986 1.00 55.00 83 HIS A C 1
ATOM 655 O O . HIS A 1 83 ? -5.106 14.076 11.922 1.00 55.00 83 HIS A O 1
ATOM 661 N N . MET A 1 84 ? -3.002 14.781 11.585 1.00 56.06 84 MET A N 1
ATOM 662 C CA . MET A 1 84 ? -2.498 13.497 11.096 1.00 56.06 84 MET A CA 1
ATOM 663 C C . MET A 1 84 ? -1.331 13.048 11.974 1.00 56.06 84 MET A C 1
ATOM 665 O O . MET A 1 84 ? -0.193 13.470 11.778 1.00 56.06 84 MET A O 1
ATOM 669 N N . ASP A 1 85 ? -1.632 12.183 12.942 1.00 65.38 85 ASP A N 1
ATOM 670 C CA . ASP A 1 85 ? -0.629 11.547 13.795 1.00 65.38 85 ASP A CA 1
ATOM 671 C C . ASP A 1 85 ? -0.069 10.296 13.124 1.00 65.38 85 ASP A C 1
ATOM 673 O O . ASP A 1 85 ? -0.816 9.375 12.799 1.00 65.38 85 ASP A O 1
ATOM 677 N N . PHE A 1 86 ? 1.254 10.234 12.967 1.00 64.88 86 PHE A N 1
ATOM 678 C CA . PHE A 1 86 ? 1.938 9.061 12.433 1.00 64.88 86 PHE A CA 1
ATOM 679 C C . PHE A 1 86 ? 2.450 8.196 13.577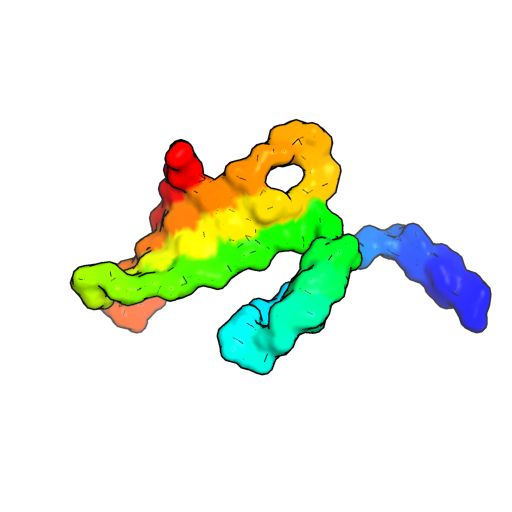 1.00 64.88 86 PHE A C 1
ATOM 681 O O . PHE A 1 86 ? 3.373 8.581 14.298 1.00 64.88 86 PHE A O 1
ATOM 688 N N . LYS A 1 87 ? 1.899 6.990 13.711 1.00 74.81 87 LYS A N 1
ATOM 689 C CA . LYS A 1 87 ? 2.449 5.967 14.607 1.00 74.81 87 LYS A CA 1
ATOM 690 C C . LYS A 1 87 ? 2.841 4.748 13.791 1.00 74.81 87 LYS A C 1
ATOM 692 O O . LYS A 1 87 ? 1.997 4.151 13.123 1.00 74.81 87 LYS A O 1
ATOM 697 N N . LYS A 1 88 ? 4.133 4.405 13.825 1.00 75.62 88 LYS A N 1
ATOM 698 C CA . LYS A 1 88 ? 4.618 3.136 13.278 1.00 75.62 88 LYS A CA 1
ATOM 699 C C . LYS A 1 88 ? 4.028 2.013 14.127 1.00 75.62 88 LYS A C 1
ATOM 701 O O . LYS 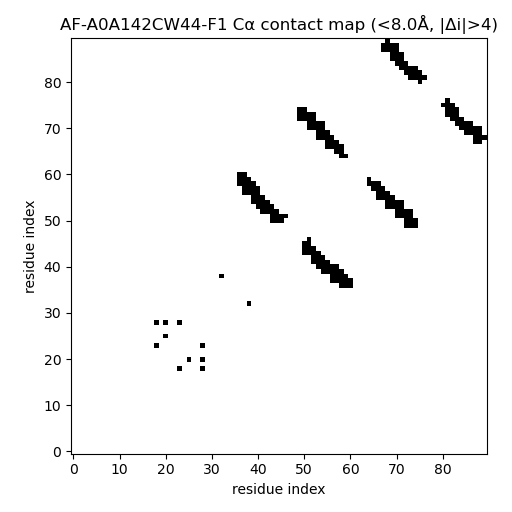A 1 88 ? 4.119 2.065 15.351 1.00 75.62 88 LYS A O 1
ATOM 706 N N . VAL A 1 89 ? 3.416 1.036 13.472 1.00 72.00 89 VAL A N 1
ATOM 707 C CA . VAL A 1 89 ? 2.946 -0.183 14.130 1.00 72.00 89 VAL A CA 1
ATOM 708 C C . VAL A 1 89 ? 4.126 -1.156 14.164 1.00 72.00 89 VAL A C 1
ATOM 710 O O . VAL A 1 89 ? 4.666 -1.475 13.101 1.00 72.00 89 VAL A O 1
ATOM 713 N N . GLU A 1 90 ? 4.567 -1.528 15.369 1.00 57.19 90 GLU A N 1
ATOM 714 C CA . GLU A 1 90 ? 5.582 -2.573 15.602 1.00 57.19 90 GLU A CA 1
ATOM 715 C C . GLU A 1 90 ? 5.038 -3.976 15.313 1.00 57.19 90 GLU A C 1
ATOM 717 O O . GLU A 1 90 ? 3.841 -4.225 15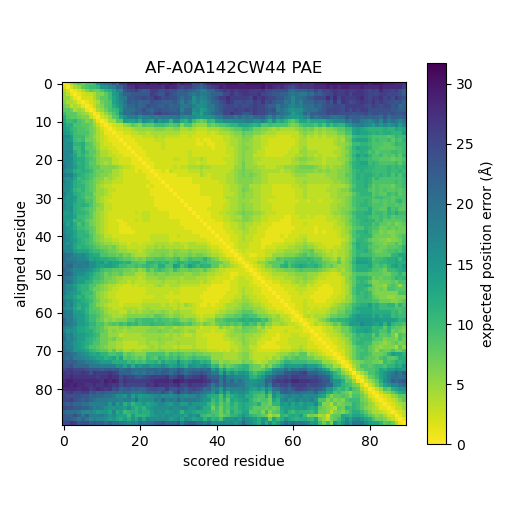.597 1.00 57.19 90 GLU A O 1
#

Radius of gyration: 17.9 Å; Cα contacts (8 Å, |Δi|>4): 112; chains: 1; bounding box: 34×33×52 Å

Solvent-accessible surface area (backbone atoms only — not comparable to full-atom values): 5782 Å² total; per-residue (Å²): 114,75,64,61,59,56,62,51,69,78,53,93,78,85,84,86,84,89,76,65,72,92,81,49,56,67,68,58,53,52,52,55,59,71,76,44,65,58,40,76,46,79,46,79,46,78,55,98,88,38,47,34,38,34,40,34,40,69,44,57,84,54,93,87,69,69,74,45,40,34,43,33,47,53,46,63,87,77,86,79,53,73,51,78,53,83,44,78,60,131

Organism: NCBI:txid53952

Sequence (90 aa):
MATLAREAMDWNIFTILLLNKDVVSERLSAWVSSISDTIITFRSSLEEGVLEERMVILRTPSPSFEPTAYNFKLSTEDGSTHHMDFKKVE

pLDDT: mean 81.33, std 15.26, range [45.66, 96.81]

Mean predicted aligned error: 9.31 Å